Protein AF-A0A5S9QR84-F1 (afdb_monomer)

Nearest PDB structures (foldseek):
  4d8j-assembly1_A  TM=7.208E-01  e=3.153E-01  Escherichia coli

Structure (mmCIF, N/CA/C/O backbone):
data_AF-A0A5S9QR84-F1
#
_entry.id   AF-A0A5S9QR84-F1
#
loop_
_atom_site.group_PDB
_atom_site.id
_atom_site.type_symbol
_atom_site.label_atom_id
_atom_site.label_alt_id
_atom_site.label_comp_id
_atom_site.label_asym_id
_atom_site.label_entity_id
_atom_site.label_seq_id
_atom_site.pdbx_PDB_ins_code
_atom_site.Cartn_x
_atom_site.Cartn_y
_atom_site.Cartn_z
_atom_site.occupancy
_atom_site.B_iso_or_equiv
_atom_site.auth_seq_id
_atom_site.auth_comp_id
_atom_site.auth_asym_id
_atom_site.auth_atom_id
_atom_site.pdbx_PDB_model_num
ATOM 1 N N . MET A 1 1 ? -14.126 -10.585 -26.960 1.00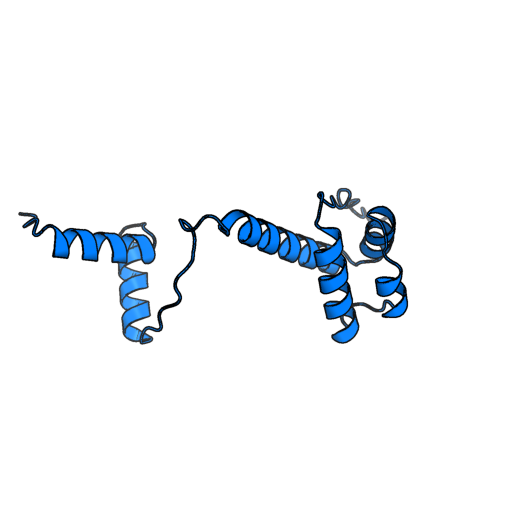 35.62 1 MET A N 1
ATOM 2 C CA . MET A 1 1 ? -13.101 -9.537 -26.753 1.00 35.62 1 MET A CA 1
ATOM 3 C C . MET A 1 1 ? -13.276 -9.023 -25.338 1.00 35.62 1 MET A C 1
ATOM 5 O O . MET A 1 1 ? -14.347 -8.529 -25.030 1.00 35.62 1 MET A O 1
ATOM 9 N N . ASN A 1 2 ? -12.307 -9.286 -24.461 1.00 37.75 2 ASN A N 1
ATOM 10 C CA . ASN A 1 2 ? -12.446 -9.059 -23.023 1.00 37.75 2 ASN A CA 1
ATOM 11 C C . ASN A 1 2 ? -12.468 -7.564 -22.698 1.00 37.75 2 ASN A C 1
ATOM 13 O O . ASN A 1 2 ? -11.520 -6.849 -23.028 1.00 37.75 2 ASN A O 1
ATOM 17 N N . ASP A 1 3 ? -13.517 -7.133 -21.999 1.00 40.25 3 ASP A N 1
ATOM 18 C CA . ASP A 1 3 ? -13.606 -5.849 -21.309 1.00 40.25 3 ASP A CA 1
ATOM 19 C C . ASP A 1 3 ? -12.533 -5.771 -20.218 1.00 40.25 3 ASP A C 1
ATOM 21 O O . ASP A 1 3 ? -12.777 -5.981 -19.027 1.00 40.25 3 ASP A O 1
ATOM 25 N N . VAL A 1 4 ? -11.300 -5.458 -20.612 1.00 53.44 4 VAL A N 1
ATOM 26 C CA . VAL A 1 4 ? -10.290 -4.987 -19.671 1.00 53.44 4 VAL A CA 1
ATOM 27 C C . VAL A 1 4 ? -10.752 -3.600 -19.247 1.00 53.44 4 VAL A C 1
ATOM 29 O O . VAL A 1 4 ? -10.421 -2.608 -19.897 1.00 53.44 4 VAL A O 1
ATOM 32 N N . LYS A 1 5 ? -11.566 -3.528 -18.181 1.00 52.47 5 LYS A N 1
ATOM 33 C CA . LYS A 1 5 ? -11.863 -2.285 -17.457 1.00 52.47 5 LYS A CA 1
ATOM 34 C C . LYS A 1 5 ? -10.548 -1.529 -17.321 1.00 52.47 5 LYS A C 1
ATOM 36 O O . LYS A 1 5 ? -9.690 -1.927 -16.532 1.00 52.47 5 LYS A O 1
ATOM 41 N N . ARG A 1 6 ? -10.370 -0.473 -18.121 1.00 56.41 6 ARG A N 1
ATOM 42 C CA . ARG A 1 6 ? -9.204 0.403 -18.034 1.00 56.41 6 ARG A CA 1
ATOM 43 C C . ARG A 1 6 ? -9.213 0.949 -16.614 1.00 56.41 6 ARG A C 1
ATOM 45 O O . ARG A 1 6 ? -10.092 1.730 -16.255 1.00 56.41 6 ARG A O 1
ATOM 52 N N . LEU A 1 7 ? -8.309 0.443 -15.777 1.00 61.59 7 LEU A N 1
ATOM 53 C CA . LEU A 1 7 ? -8.148 0.937 -14.418 1.00 61.59 7 LEU A CA 1
ATOM 54 C C . LEU A 1 7 ? -7.950 2.448 -14.494 1.00 61.59 7 LEU A C 1
ATOM 56 O O . LEU A 1 7 ? -7.206 2.927 -15.353 1.00 61.59 7 LEU A O 1
ATOM 60 N N . ALA A 1 8 ? -8.617 3.179 -13.601 1.00 68.44 8 ALA A N 1
ATOM 61 C CA . ALA A 1 8 ? -8.435 4.617 -13.504 1.00 68.44 8 ALA A CA 1
ATOM 62 C C . ALA A 1 8 ? -6.930 4.947 -13.399 1.00 68.44 8 ALA A C 1
ATOM 64 O O . ALA A 1 8 ? -6.184 4.178 -12.772 1.00 68.44 8 ALA A O 1
ATOM 65 N N . PRO A 1 9 ? -6.474 6.061 -13.999 1.00 74.94 9 PRO A N 1
ATOM 66 C CA . PRO A 1 9 ? -5.073 6.456 -13.956 1.00 74.94 9 PRO A CA 1
ATOM 67 C C . PRO A 1 9 ? -4.541 6.463 -12.522 1.00 74.94 9 PRO A C 1
ATOM 69 O O . PRO A 1 9 ? -5.194 6.972 -11.605 1.00 74.94 9 PRO A O 1
ATOM 72 N N . PHE A 1 10 ? -3.355 5.890 -12.311 1.00 81.69 10 PHE A N 1
ATOM 73 C CA . PHE A 1 10 ? -2.760 5.858 -10.982 1.00 81.69 10 PHE A CA 1
ATOM 74 C C . PHE A 1 10 ? -2.330 7.273 -10.575 1.00 81.69 10 PHE A C 1
ATOM 76 O O . PHE A 1 10 ? -1.443 7.870 -11.181 1.00 81.69 10 PHE A O 1
ATOM 83 N N . GLN A 1 11 ? -2.957 7.815 -9.532 1.00 83.50 11 GLN A N 1
ATOM 84 C CA . GLN A 1 11 ? -2.660 9.161 -9.046 1.00 83.50 11 GLN A CA 1
ATOM 85 C C . GLN A 1 11 ? -1.492 9.149 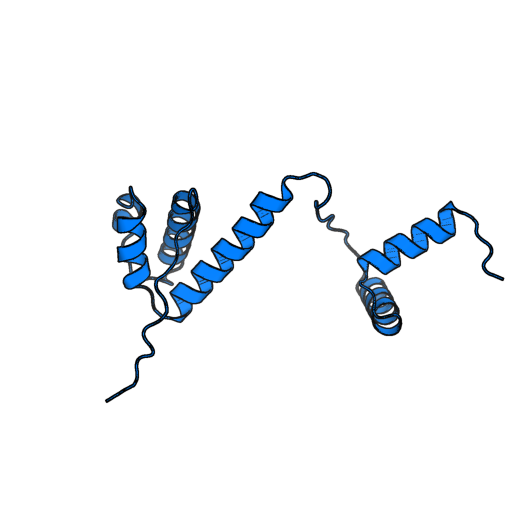-8.054 1.00 83.50 11 GLN A C 1
ATOM 87 O O . GLN A 1 11 ? -1.647 8.742 -6.897 1.00 83.50 11 GLN A O 1
ATOM 92 N N . ILE A 1 12 ? -0.341 9.646 -8.507 1.00 85.56 12 ILE A N 1
ATOM 93 C CA . ILE A 1 12 ? 0.805 9.989 -7.656 1.00 85.56 12 ILE A CA 1
ATOM 94 C C . ILE A 1 12 ? 0.572 11.390 -7.087 1.00 85.56 12 ILE A C 1
ATOM 96 O O . ILE A 1 12 ? 0.295 12.321 -7.842 1.00 85.56 12 ILE A O 1
ATOM 100 N N . ARG A 1 13 ? 0.638 11.541 -5.759 1.00 85.81 13 ARG A N 1
ATOM 101 C CA . ARG A 1 13 ? 0.535 12.845 -5.088 1.00 85.81 13 ARG A CA 1
ATOM 102 C C . ARG A 1 13 ? 1.922 13.413 -4.787 1.00 85.81 13 ARG A C 1
ATOM 104 O O . ARG A 1 13 ? 2.903 12.677 -4.679 1.00 85.81 13 ARG A O 1
ATOM 111 N N . HIS A 1 14 ? 1.980 14.727 -4.585 1.00 78.88 14 HIS A N 1
ATOM 112 C CA . HIS A 1 14 ? 3.217 15.434 -4.260 1.00 78.88 14 HIS A CA 1
ATOM 113 C C . HIS A 1 14 ? 3.942 14.801 -3.056 1.00 78.88 14 HIS A C 1
ATOM 115 O O . HIS A 1 14 ? 3.347 14.578 -2.000 1.00 78.88 14 HIS A O 1
ATOM 121 N N . GLY A 1 15 ? 5.236 14.503 -3.219 1.00 81.56 15 GLY A N 1
ATOM 122 C CA . GLY A 1 15 ? 6.088 13.919 -2.175 1.00 81.56 15 GLY A CA 1
ATOM 123 C C . GLY A 1 15 ? 6.005 12.392 -2.022 1.00 81.56 15 GLY A C 1
ATOM 124 O O . GLY A 1 15 ? 6.687 11.827 -1.164 1.00 81.56 15 GLY A O 1
ATOM 125 N N . GLU A 1 16 ? 5.221 11.690 -2.847 1.00 88.44 16 GLU A N 1
ATOM 126 C CA . GLU A 1 16 ? 5.070 10.230 -2.739 1.00 88.44 16 GLU A CA 1
ATOM 127 C C . GLU A 1 16 ? 6.165 9.424 -3.436 1.00 88.44 16 GLU A C 1
ATOM 129 O O . GLU A 1 16 ? 6.359 8.248 -3.119 1.00 88.44 16 GLU A O 1
ATOM 134 N N . LEU A 1 17 ? 6.929 10.058 -4.327 1.00 89.88 17 LEU A N 1
ATOM 135 C CA . LEU A 1 17 ? 7.922 9.400 -5.171 1.00 89.88 17 LEU A CA 1
ATOM 136 C C . LEU A 1 17 ? 8.920 8.549 -4.371 1.00 89.88 17 LEU A C 1
ATOM 138 O O . LEU A 1 17 ? 9.198 7.399 -4.713 1.00 89.88 17 LEU A O 1
ATOM 142 N N . ARG A 1 18 ? 9.412 9.075 -3.242 1.00 90.38 18 ARG A N 1
ATOM 143 C CA . ARG A 1 18 ? 10.330 8.352 -2.344 1.00 90.38 18 ARG A CA 1
ATOM 144 C C . ARG A 1 18 ? 9.713 7.055 -1.809 1.00 90.38 18 ARG A C 1
ATOM 146 O O . ARG A 1 18 ? 10.407 6.043 -1.694 1.00 90.38 18 ARG A O 1
ATOM 153 N N . TYR A 1 19 ? 8.428 7.080 -1.466 1.00 91.69 19 TYR A N 1
ATOM 154 C CA . TYR A 1 19 ? 7.721 5.920 -0.927 1.00 91.69 19 TYR A CA 1
ATOM 155 C C . TYR A 1 19 ? 7.426 4.890 -2.011 1.00 91.69 19 TYR A C 1
ATOM 157 O O . TYR A 1 19 ? 7.596 3.699 -1.762 1.00 91.69 19 TYR A O 1
ATOM 165 N N . ILE A 1 20 ? 7.074 5.346 -3.215 1.00 93.06 20 ILE A N 1
ATOM 166 C CA . ILE A 1 20 ? 6.884 4.485 -4.386 1.00 93.06 20 ILE A CA 1
ATOM 167 C C . ILE A 1 20 ? 8.183 3.736 -4.701 1.00 93.06 20 ILE A C 1
ATOM 169 O O . ILE A 1 20 ? 8.176 2.507 -4.739 1.00 93.06 20 ILE A O 1
ATOM 173 N N . LYS A 1 21 ? 9.319 4.443 -4.808 1.00 92.75 21 LYS A N 1
ATOM 174 C CA . LYS A 1 21 ? 10.643 3.826 -5.023 1.00 92.75 21 LYS A CA 1
ATOM 175 C C . LYS A 1 21 ? 10.965 2.766 -3.973 1.00 92.75 21 LYS A C 1
ATOM 177 O O . LYS A 1 21 ? 11.381 1.658 -4.304 1.00 92.75 21 LYS A O 1
ATOM 182 N N . ARG A 1 22 ? 10.768 3.099 -2.691 1.00 92.81 22 ARG A N 1
ATOM 183 C CA . ARG A 1 22 ? 11.028 2.176 -1.578 1.00 92.81 22 ARG A CA 1
ATOM 184 C C . ARG A 1 22 ? 10.146 0.932 -1.667 1.00 92.81 22 ARG A C 1
ATOM 186 O O . ARG A 1 22 ? 10.634 -0.173 -1.445 1.00 92.81 22 ARG A O 1
ATOM 193 N N . TRP A 1 23 ? 8.866 1.114 -1.981 1.00 94.88 23 TRP A N 1
ATOM 194 C CA . TRP A 1 23 ? 7.923 0.013 -2.120 1.00 94.88 23 TRP A CA 1
ATOM 195 C C . TRP A 1 23 ? 8.295 -0.901 -3.290 1.00 94.88 23 TRP A C 1
ATOM 197 O O . TRP A 1 23 ? 8.411 -2.106 -3.082 1.00 94.88 23 TRP A O 1
ATOM 207 N N . LEU A 1 24 ? 8.562 -0.332 -4.473 1.00 93.06 24 LEU A N 1
ATOM 208 C CA . LEU A 1 24 ? 8.972 -1.072 -5.671 1.00 93.06 24 LEU A CA 1
ATOM 209 C C . LEU A 1 24 ? 10.239 -1.885 -5.409 1.00 93.06 24 LEU A C 1
ATOM 211 O O . LEU A 1 24 ? 10.272 -3.080 -5.685 1.00 93.06 24 LEU A O 1
ATOM 215 N N . ARG A 1 25 ? 11.249 -1.273 -4.776 1.00 92.12 25 ARG A N 1
ATOM 216 C CA . ARG A 1 25 ? 12.487 -1.972 -4.402 1.00 92.12 25 ARG A CA 1
ATOM 217 C C . ARG A 1 25 ? 12.200 -3.171 -3.505 1.00 92.12 25 ARG A C 1
ATOM 219 O O . ARG A 1 25 ? 12.750 -4.243 -3.722 1.00 92.12 25 ARG A O 1
ATOM 226 N N . GLY A 1 26 ? 11.319 -3.000 -2.521 1.00 91.88 26 GLY A N 1
ATOM 227 C CA . GLY A 1 26 ? 10.913 -4.081 -1.628 1.00 91.88 26 GLY A CA 1
ATOM 228 C C . GLY A 1 26 ? 10.179 -5.219 -2.338 1.00 91.88 26 GLY A C 1
ATOM 229 O O . GLY A 1 26 ? 10.320 -6.363 -1.924 1.00 91.88 26 GLY A O 1
ATOM 230 N N . GLN A 1 27 ? 9.414 -4.935 -3.392 1.00 92.25 27 GLN A N 1
ATOM 231 C CA . GLN A 1 27 ? 8.750 -5.977 -4.179 1.00 92.25 27 GLN A CA 1
ATOM 232 C C . GLN A 1 27 ? 9.724 -6.740 -5.076 1.00 92.25 27 GLN A C 1
ATOM 234 O O . GLN A 1 27 ? 9.631 -7.961 -5.141 1.00 92.25 27 GLN A O 1
ATOM 239 N N . VAL A 1 28 ? 10.675 -6.045 -5.703 1.00 90.25 28 VAL A N 1
ATOM 240 C CA . VAL A 1 28 ? 11.710 -6.681 -6.532 1.00 90.25 28 VAL A CA 1
ATOM 241 C C . VAL A 1 28 ? 12.599 -7.593 -5.692 1.00 90.25 28 VAL A C 1
ATOM 243 O O . VAL A 1 28 ? 12.794 -8.748 -6.044 1.00 90.25 28 VAL A O 1
ATOM 246 N N . VAL A 1 29 ? 13.061 -7.131 -4.524 1.00 89.69 29 VAL A N 1
ATOM 247 C CA . VAL A 1 29 ? 13.859 -7.964 -3.600 1.00 89.69 29 VAL A CA 1
ATOM 248 C C . VAL A 1 29 ? 13.090 -9.207 -3.135 1.00 89.69 29 VAL A C 1
ATOM 250 O O . VAL A 1 29 ? 13.694 -10.241 -2.879 1.00 89.69 29 VAL A O 1
ATOM 253 N N . LYS A 1 30 ? 11.760 -9.121 -3.033 1.00 90.06 30 LYS A N 1
ATOM 254 C CA . LYS A 1 30 ? 10.891 -10.249 -2.663 1.00 90.06 30 LYS A CA 1
ATO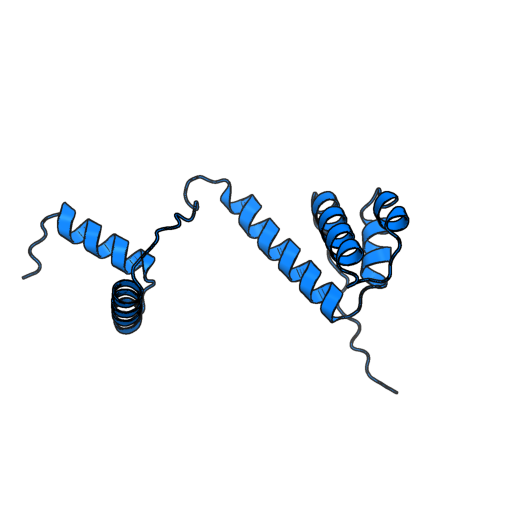M 255 C C . LYS A 1 30 ? 10.524 -11.162 -3.839 1.00 90.06 30 LYS A C 1
ATOM 257 O O . LYS A 1 30 ? 9.812 -12.131 -3.613 1.00 90.06 30 LYS A O 1
ATOM 262 N N . GLY A 1 31 ? 10.943 -10.841 -5.064 1.00 87.38 31 GLY A N 1
ATOM 263 C CA . GLY A 1 31 ? 10.571 -11.588 -6.270 1.00 87.38 31 GLY A CA 1
ATOM 264 C C . GLY A 1 31 ? 9.104 -11.424 -6.688 1.00 87.38 31 GLY A C 1
ATOM 265 O O . GLY A 1 31 ? 8.604 -12.207 -7.483 1.00 87.38 31 GLY A O 1
ATOM 266 N N . ASN A 1 32 ? 8.396 -10.418 -6.163 1.00 85.94 32 ASN A N 1
ATOM 267 C CA . ASN A 1 32 ? 6.979 -10.189 -6.476 1.00 85.94 32 ASN A CA 1
ATOM 268 C C . ASN A 1 32 ? 6.763 -9.409 -7.779 1.00 85.94 32 ASN A C 1
ATOM 270 O O . ASN A 1 32 ? 5.634 -9.313 -8.255 1.00 85.94 32 ASN A O 1
ATOM 274 N N . ILE A 1 33 ? 7.813 -8.763 -8.287 1.00 87.06 33 ILE A N 1
ATOM 275 C CA . ILE A 1 33 ? 7.796 -7.976 -9.517 1.00 87.06 33 ILE A CA 1
ATOM 276 C C . ILE A 1 33 ? 9.078 -8.294 -10.274 1.00 87.06 33 ILE A C 1
ATOM 278 O O . ILE A 1 33 ? 10.168 -8.157 -9.718 1.00 87.06 33 ILE A O 1
ATOM 282 N N . ASP A 1 34 ? 8.929 -8.654 -11.543 1.00 83.62 34 ASP A N 1
ATOM 283 C CA . ASP A 1 34 ? 10.038 -8.921 -12.456 1.00 83.62 34 ASP A CA 1
ATOM 284 C C . ASP A 1 34 ? 10.493 -7.629 -13.151 1.00 83.62 34 ASP A C 1
ATOM 286 O O . ASP A 1 34 ? 10.300 -7.397 -14.341 1.00 83.62 34 ASP A O 1
ATOM 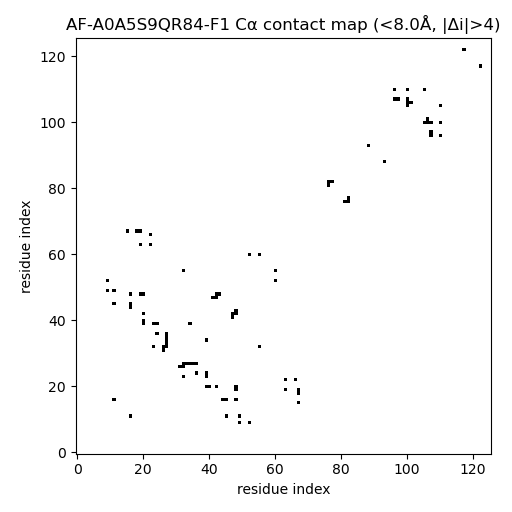290 N N . ILE A 1 35 ? 11.007 -6.703 -12.342 1.00 82.19 35 ILE A N 1
ATOM 291 C CA . ILE A 1 35 ? 11.624 -5.459 -12.802 1.00 82.19 35 ILE A CA 1
ATOM 292 C C . ILE A 1 35 ? 13.013 -5.406 -12.186 1.00 82.19 35 ILE A C 1
ATOM 294 O O . ILE A 1 35 ? 13.173 -5.573 -10.979 1.00 82.19 35 ILE A O 1
ATOM 298 N N . GLY A 1 36 ? 14.034 -5.133 -12.997 1.00 82.00 36 GLY A N 1
ATOM 299 C CA . GLY A 1 36 ? 15.400 -5.022 -12.498 1.00 82.00 36 GLY A CA 1
ATOM 300 C C . GLY A 1 36 ? 15.543 -3.912 -11.449 1.00 82.00 36 GLY A C 1
ATOM 301 O O . GLY A 1 36 ? 15.065 -2.792 -11.638 1.00 82.00 36 GLY A O 1
ATOM 302 N N . LEU A 1 37 ? 16.283 -4.183 -10.368 1.00 80.25 37 LEU A N 1
ATOM 303 C CA . LEU A 1 37 ? 16.664 -3.163 -9.379 1.00 80.25 37 LEU A CA 1
ATOM 304 C C . LEU A 1 37 ? 17.261 -1.882 -10.001 1.00 80.25 37 LEU A C 1
ATOM 306 O O . LEU A 1 37 ? 16.928 -0.802 -9.503 1.00 80.25 37 LEU A O 1
ATOM 310 N N . PRO A 1 38 ? 18.076 -1.948 -11.079 1.00 83.19 38 PRO A N 1
ATOM 311 C CA . PRO A 1 38 ? 18.567 -0.748 -11.753 1.00 83.19 38 PRO A CA 1
ATOM 312 C C . PRO A 1 38 ? 17.442 0.164 -12.256 1.00 83.19 38 PRO A C 1
ATOM 314 O O . PRO A 1 38 ? 17.512 1.372 -12.053 1.00 83.19 38 PRO A O 1
ATOM 317 N N . ALA A 1 39 ? 16.359 -0.398 -12.808 1.00 81.62 39 ALA A N 1
ATOM 318 C CA . ALA A 1 39 ? 15.225 0.373 -13.327 1.00 81.62 39 ALA A CA 1
ATOM 319 C C . ALA A 1 39 ? 14.539 1.216 -12.237 1.00 81.62 39 ALA A C 1
ATOM 321 O O . ALA A 1 39 ? 14.118 2.341 -12.487 1.00 81.62 39 ALA A O 1
ATOM 322 N N . ILE A 1 40 ? 14.496 0.718 -10.996 1.00 84.62 40 ILE A N 1
ATOM 323 C CA . ILE A 1 40 ? 13.959 1.472 -9.852 1.00 84.62 40 ILE A CA 1
ATOM 324 C C . ILE A 1 40 ? 14.898 2.616 -9.450 1.00 84.62 40 ILE A C 1
ATOM 326 O O . ILE A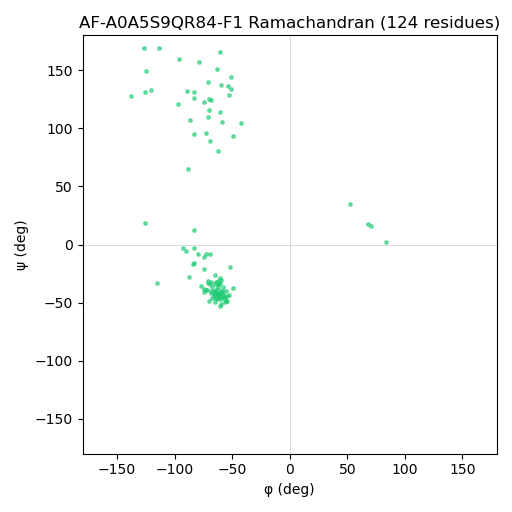 1 40 ? 14.436 3.666 -8.996 1.00 84.62 40 ILE A O 1
ATOM 330 N N . GLY A 1 41 ? 16.210 2.424 -9.613 1.00 82.88 41 GLY A N 1
ATOM 331 C CA . GLY A 1 41 ? 17.222 3.450 -9.364 1.00 82.88 41 GLY A CA 1
ATOM 332 C C . GLY A 1 41 ? 17.077 4.669 -10.276 1.00 82.88 41 GLY A C 1
ATOM 333 O O . GLY A 1 41 ? 17.292 5.787 -9.813 1.00 82.88 41 GLY A O 1
ATOM 334 N N . PHE A 1 42 ? 16.638 4.460 -11.522 1.00 86.00 42 PHE A N 1
ATOM 335 C CA . PHE A 1 42 ? 16.460 5.513 -12.530 1.00 86.00 42 PHE A CA 1
ATOM 336 C C . PHE A 1 42 ? 15.177 6.328 -12.397 1.00 86.00 42 PHE A C 1
ATOM 338 O O . PHE A 1 42 ? 15.033 7.330 -13.087 1.00 86.00 42 PHE A O 1
ATOM 345 N N . ILE A 1 43 ? 14.255 5.946 -11.512 1.00 88.19 43 ILE A N 1
ATOM 346 C CA . ILE A 1 43 ? 13.074 6.767 -11.246 1.00 88.19 43 ILE A CA 1
ATOM 347 C C . ILE A 1 43 ? 13.577 8.116 -10.729 1.00 88.19 43 ILE A C 1
ATOM 349 O O . ILE A 1 43 ? 14.149 8.160 -9.649 1.00 88.19 43 ILE A O 1
ATOM 353 N N . ALA A 1 44 ? 13.393 9.218 -11.442 1.00 85.69 44 ALA A N 1
ATOM 354 C CA . ALA A 1 44 ? 13.793 10.550 -10.981 1.00 85.69 44 ALA A CA 1
ATOM 355 C C . ALA A 1 44 ? 12.569 11.444 -10.779 1.00 85.69 44 ALA A C 1
ATOM 357 O O . ALA A 1 44 ? 12.528 12.227 -9.827 1.00 85.69 44 ALA A O 1
ATOM 358 N N . HIS A 1 45 ? 11.547 11.232 -11.605 1.00 87.62 45 HIS A N 1
ATOM 359 C CA . HIS A 1 45 ? 10.329 12.022 -11.656 1.00 87.62 45 HIS A CA 1
ATOM 360 C C . HIS A 1 45 ? 9.075 11.149 -11.531 1.00 87.62 45 HIS A C 1
ATOM 362 O O . HIS A 1 45 ? 9.122 9.917 -11.606 1.00 87.62 45 HIS A O 1
ATOM 368 N N . ASP A 1 46 ? 7.929 11.804 -11.338 1.00 86.31 46 ASP A N 1
ATOM 369 C CA . ASP A 1 46 ? 6.635 11.128 -11.234 1.00 86.31 46 ASP A CA 1
ATOM 370 C C . ASP A 1 46 ? 6.294 10.351 -12.512 1.00 86.31 46 ASP A C 1
ATOM 372 O O . ASP A 1 46 ? 5.706 9.274 -12.426 1.00 86.31 46 ASP A O 1
ATOM 376 N N . ASP A 1 47 ? 6.713 10.836 -13.681 1.00 87.00 47 ASP A N 1
ATOM 377 C CA . ASP A 1 47 ? 6.469 10.159 -14.958 1.00 87.00 47 ASP A CA 1
ATOM 378 C C . ASP A 1 47 ? 7.235 8.832 -15.081 1.00 87.00 47 ASP A C 1
ATOM 380 O O . ASP A 1 47 ? 6.680 7.847 -15.572 1.00 87.00 47 ASP A O 1
ATOM 384 N N . ASP A 1 48 ? 8.459 8.747 -14.550 1.00 88.00 48 ASP A N 1
ATOM 385 C CA . ASP A 1 48 ? 9.218 7.488 -14.510 1.00 88.00 48 ASP A CA 1
ATOM 386 C C . ASP A 1 48 ? 8.521 6.460 -13.614 1.00 88.00 48 ASP A C 1
ATOM 388 O O . ASP A 1 48 ? 8.396 5.279 -13.951 1.00 88.00 48 ASP A O 1
ATOM 392 N N . ALA A 1 49 ? 8.012 6.926 -12.470 1.00 88.38 49 ALA A N 1
ATOM 393 C CA . ALA A 1 49 ? 7.236 6.092 -11.568 1.00 88.38 49 ALA A CA 1
ATOM 394 C C . ALA A 1 49 ? 5.921 5.638 -12.214 1.00 88.38 49 ALA A C 1
ATOM 396 O O . ALA A 1 49 ? 5.563 4.470 -12.070 1.00 88.38 49 ALA A O 1
ATOM 397 N N . ARG A 1 50 ? 5.220 6.513 -12.949 1.00 87.88 50 ARG A N 1
ATOM 398 C CA . ARG A 1 50 ? 3.988 6.157 -13.675 1.00 87.88 50 ARG A CA 1
ATOM 399 C C . ARG A 1 50 ? 4.238 5.052 -14.688 1.00 87.88 50 ARG A C 1
ATOM 401 O O . ARG A 1 50 ? 3.513 4.064 -14.652 1.00 87.88 50 ARG A O 1
ATOM 408 N N . ARG A 1 51 ? 5.294 5.160 -15.499 1.00 86.69 51 ARG A N 1
ATOM 409 C CA . ARG A 1 51 ? 5.665 4.123 -16.477 1.00 86.69 51 ARG A CA 1
ATOM 410 C C . ARG A 1 51 ? 5.871 2.764 -15.814 1.00 86.69 51 ARG A C 1
ATOM 412 O O . ARG A 1 51 ? 5.339 1.768 -16.278 1.00 86.69 51 ARG A O 1
ATOM 419 N N . ILE A 1 52 ? 6.576 2.712 -14.686 1.00 87.56 52 ILE A N 1
ATOM 420 C CA . ILE A 1 52 ? 6.787 1.448 -13.961 1.00 87.56 52 ILE A CA 1
ATOM 421 C C . ILE A 1 52 ? 5.490 0.923 -13.339 1.00 87.56 52 ILE A C 1
ATOM 423 O O . ILE A 1 52 ? 5.226 -0.276 -13.379 1.00 87.56 52 ILE A O 1
ATOM 427 N N . ILE A 1 53 ? 4.660 1.807 -12.783 1.00 88.88 53 ILE A N 1
ATOM 428 C CA . ILE A 1 53 ? 3.346 1.436 -12.244 1.00 88.88 53 ILE A CA 1
ATOM 429 C C . ILE A 1 53 ? 2.437 0.892 -13.351 1.00 88.88 53 ILE A C 1
ATOM 431 O O . ILE A 1 53 ? 1.603 0.021 -13.090 1.00 88.88 53 ILE A O 1
ATOM 435 N N . GLU A 1 54 ? 2.603 1.372 -14.584 1.00 85.50 54 GLU A N 1
ATOM 436 C CA . GLU A 1 54 ? 1.840 0.890 -15.724 1.00 85.50 54 GLU A CA 1
ATOM 437 C C . GLU A 1 54 ? 2.092 -0.591 -16.023 1.00 85.50 54 GLU A C 1
ATOM 439 O O . GLU A 1 54 ? 1.125 -1.300 -16.303 1.00 85.50 54 GLU A O 1
ATOM 444 N N . PHE A 1 55 ? 3.332 -1.060 -15.842 1.00 85.00 55 PHE A N 1
ATOM 445 C CA . PHE A 1 55 ? 3.725 -2.469 -15.976 1.00 85.00 55 PHE A CA 1
ATOM 446 C C . PHE A 1 55 ? 3.283 -3.365 -14.814 1.00 85.00 55 PHE A C 1
ATOM 448 O O . PHE A 1 55 ? 3.377 -4.586 -14.918 1.00 85.00 55 PHE A O 1
ATOM 455 N N . LEU A 1 56 ? 2.800 -2.797 -13.705 1.00 86.06 56 LEU A N 1
ATOM 456 C CA . LEU A 1 56 ? 2.262 -3.605 -12.616 1.00 86.06 56 LEU A CA 1
ATOM 457 C C . LEU A 1 56 ? 0.930 -4.229 -13.017 1.00 86.06 56 LEU A C 1
ATOM 459 O O . LEU A 1 56 ? 0.046 -3.565 -13.570 1.00 86.06 56 LEU A O 1
ATOM 463 N N . ASP A 1 57 ? 0.761 -5.483 -12.613 1.00 87.69 57 ASP A N 1
ATOM 464 C CA . ASP A 1 57 ? -0.523 -6.158 -12.621 1.00 87.69 57 ASP A CA 1
ATOM 465 C C . ASP A 1 57 ? -1.546 -5.437 -11.723 1.00 87.69 57 ASP A C 1
ATOM 467 O O . ASP A 1 57 ? -1.233 -4.579 -10.885 1.00 87.69 57 ASP A O 1
ATOM 471 N N . ILE A 1 58 ? -2.818 -5.796 -11.897 1.00 86.19 58 ILE A N 1
ATOM 472 C CA . ILE A 1 58 ? -3.932 -5.182 -11.167 1.00 86.19 58 ILE A CA 1
ATOM 473 C C . ILE A 1 58 ? -3.715 -5.286 -9.648 1.00 86.19 58 ILE A C 1
ATOM 475 O O . ILE A 1 58 ? -3.970 -4.325 -8.913 1.00 86.19 58 ILE A O 1
ATOM 479 N N . ASP A 1 59 ? -3.213 -6.422 -9.168 1.00 87.81 59 ASP A N 1
ATOM 480 C CA . ASP A 1 59 ? -3.017 -6.654 -7.740 1.00 87.81 59 ASP A CA 1
ATOM 481 C C . ASP A 1 59 ? -1.774 -5.943 -7.195 1.00 87.81 59 ASP A C 1
ATOM 483 O O . ASP A 1 59 ? -1.812 -5.391 -6.091 1.00 87.81 59 ASP A O 1
ATOM 487 N N . GLY A 1 60 ? -0.696 -5.840 -7.973 1.00 88.56 60 GLY A N 1
ATOM 488 C CA . GLY A 1 60 ? 0.440 -4.962 -7.704 1.00 88.56 60 GLY A CA 1
ATOM 489 C C . GLY A 1 60 ? 0.009 -3.509 -7.531 1.00 88.56 60 GLY A C 1
ATOM 490 O O . GLY A 1 60 ? 0.340 -2.892 -6.511 1.00 88.56 60 GLY A O 1
ATOM 491 N N . ARG A 1 61 ? -0.817 -2.986 -8.447 1.00 89.44 61 ARG A N 1
ATOM 492 C CA . ARG A 1 61 ? -1.364 -1.622 -8.348 1.00 89.44 61 ARG A CA 1
ATOM 493 C C . ARG A 1 61 ? -2.210 -1.425 -7.090 1.00 89.44 61 ARG A C 1
ATOM 495 O O . ARG A 1 61 ? -2.012 -0.441 -6.374 1.00 89.44 61 ARG A O 1
ATOM 502 N N . LYS A 1 62 ? -3.105 -2.366 -6.763 1.00 89.50 62 LYS A N 1
ATOM 503 C CA . LYS A 1 62 ? -3.919 -2.310 -5.530 1.00 89.50 62 LYS A CA 1
ATOM 504 C C . LYS A 1 62 ? -3.053 -2.322 -4.270 1.00 89.50 62 LYS A C 1
ATOM 506 O O . LYS A 1 62 ? -3.292 -1.541 -3.346 1.00 89.50 62 LYS A O 1
ATOM 511 N N . ARG A 1 63 ? -2.029 -3.183 -4.217 1.00 91.00 63 ARG A N 1
ATOM 512 C CA . ARG A 1 63 ? -1.098 -3.264 -3.077 1.00 91.00 63 ARG A CA 1
ATOM 513 C C . ARG A 1 63 ? -0.307 -1.971 -2.906 1.00 91.00 63 ARG A C 1
ATOM 515 O O . ARG A 1 63 ? -0.187 -1.493 -1.776 1.00 91.00 63 ARG A O 1
ATOM 522 N N . LEU A 1 64 ? 0.170 -1.376 -4.001 1.00 92.81 64 LEU A N 1
ATOM 523 C CA . LEU A 1 64 ? 0.837 -0.076 -3.970 1.00 92.81 64 LEU A CA 1
ATOM 524 C C . LEU A 1 64 ? -0.113 1.024 -3.475 1.00 92.81 64 LEU A C 1
ATOM 526 O O . LEU A 1 64 ? 0.238 1.771 -2.564 1.00 92.81 64 LEU A O 1
ATOM 530 N N . GLN A 1 65 ? -1.341 1.089 -3.998 1.00 91.12 65 GLN A N 1
ATOM 531 C CA . GLN A 1 65 ? -2.335 2.079 -3.571 1.00 91.12 65 GLN A CA 1
ATOM 532 C C . GLN A 1 65 ? -2.670 1.951 -2.077 1.00 91.12 65 GLN A C 1
ATOM 534 O O . GLN A 1 65 ? -2.745 2.955 -1.364 1.00 91.12 65 GLN A O 1
ATOM 539 N N . LYS A 1 66 ? -2.808 0.718 -1.572 1.00 90.94 66 LYS A N 1
ATOM 540 C CA . LYS A 1 66 ? -3.015 0.437 -0.143 1.00 90.94 66 LYS A CA 1
ATOM 541 C C . LYS A 1 66 ? -1.814 0.872 0.703 1.00 90.94 66 LYS A C 1
ATOM 543 O O . LYS A 1 66 ? -1.999 1.463 1.772 1.00 90.94 66 LYS A O 1
ATOM 548 N N . ALA A 1 67 ? -0.595 0.620 0.228 1.00 91.19 67 ALA A N 1
ATOM 549 C CA . ALA A 1 67 ? 0.630 1.038 0.904 1.00 91.19 67 ALA A CA 1
ATOM 550 C C . ALA A 1 67 ? 0.741 2.570 0.987 1.00 91.19 67 ALA A C 1
ATOM 552 O O . ALA A 1 67 ? 0.980 3.103 2.072 1.00 91.19 67 ALA A O 1
ATOM 553 N N . LEU A 1 68 ? 0.480 3.283 -0.114 1.00 91.69 68 LEU A N 1
ATOM 554 C CA . LEU A 1 68 ? 0.471 4.749 -0.135 1.00 91.69 68 LEU A CA 1
ATOM 555 C C . LEU A 1 68 ? -0.640 5.326 0.745 1.00 91.69 68 LEU A C 1
ATOM 557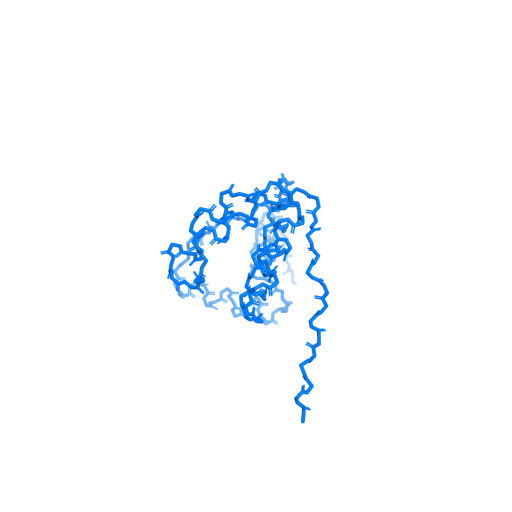 O O . LEU A 1 68 ? -0.383 6.233 1.527 1.00 91.69 68 LEU A O 1
ATOM 561 N N . SER A 1 69 ? -1.852 4.765 0.706 1.00 88.19 69 SER A N 1
ATOM 562 C CA . SER A 1 69 ? -2.948 5.184 1.592 1.00 88.19 69 SER A CA 1
ATOM 563 C C . SER A 1 69 ? -2.573 5.056 3.073 1.00 88.19 69 SER A C 1
ATOM 565 O O . SER A 1 69 ? -2.782 5.978 3.862 1.00 88.19 69 SER A O 1
ATOM 567 N N . THR A 1 70 ? -1.936 3.944 3.446 1.00 87.88 70 THR A N 1
ATOM 568 C CA . THR A 1 70 ? -1.440 3.729 4.813 1.00 87.88 70 THR A CA 1
ATOM 569 C C . THR A 1 70 ? -0.360 4.746 5.180 1.00 87.88 70 THR A C 1
ATOM 571 O O . THR A 1 70 ? -0.377 5.295 6.280 1.00 87.88 70 THR A O 1
ATOM 574 N N . GLN A 1 71 ? 0.561 5.040 4.260 1.00 85.19 71 GLN A N 1
ATOM 575 C CA . GLN A 1 71 ? 1.607 6.032 4.489 1.00 85.19 71 GLN A CA 1
ATOM 576 C C . GLN A 1 71 ? 1.045 7.449 4.636 1.00 85.19 71 GLN A C 1
ATOM 578 O O . GLN A 1 71 ? 1.485 8.177 5.522 1.00 85.19 71 GLN A O 1
ATOM 583 N N . ARG A 1 72 ? 0.046 7.827 3.830 1.00 86.00 72 ARG A N 1
ATOM 584 C CA . ARG A 1 72 ? -0.668 9.108 3.957 1.00 86.00 72 ARG A CA 1
ATOM 585 C C . ARG A 1 72 ? -1.257 9.253 5.354 1.00 86.00 72 ARG A C 1
ATOM 587 O O . ARG A 1 72 ? -0.964 10.237 6.022 1.00 86.00 72 ARG A O 1
ATOM 594 N N . LYS A 1 73 ? -1.975 8.227 5.831 1.00 81.38 73 LYS A N 1
ATOM 595 C CA . LYS A 1 73 ? -2.526 8.195 7.196 1.00 81.38 73 LYS A CA 1
ATOM 596 C C . LYS A 1 73 ? -1.443 8.344 8.266 1.00 81.38 73 LYS A C 1
ATOM 598 O O . LYS A 1 73 ? -1.678 8.975 9.283 1.00 81.38 73 LYS A O 1
ATOM 603 N N . ARG A 1 74 ? -0.253 7.769 8.066 1.00 79.31 74 ARG A N 1
ATOM 604 C CA . ARG A 1 74 ? 0.869 7.916 9.011 1.00 79.31 74 ARG A CA 1
ATOM 605 C C . ARG A 1 74 ? 1.475 9.317 8.987 1.00 79.31 74 ARG A C 1
ATOM 607 O O . ARG A 1 74 ? 1.813 9.833 10.043 1.00 79.31 74 ARG A O 1
ATOM 614 N N . ASN A 1 75 ? 1.593 9.929 7.811 1.00 73.44 75 ASN A N 1
ATOM 615 C CA . ASN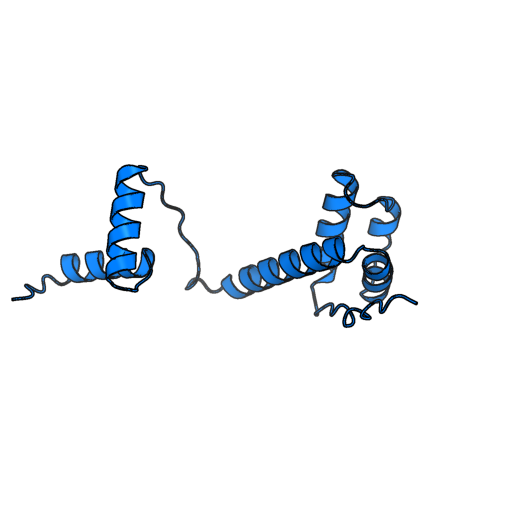 A 1 75 ? 2.123 11.284 7.679 1.00 73.44 75 ASN A CA 1
ATOM 616 C C . ASN A 1 75 ? 1.166 12.335 8.264 1.00 73.44 75 ASN A C 1
ATOM 618 O O . ASN A 1 75 ? 1.643 13.298 8.848 1.00 73.44 75 ASN A O 1
ATOM 622 N N . THR A 1 76 ? -0.154 12.132 8.175 1.00 65.69 76 THR A N 1
ATOM 623 C CA . THR A 1 76 ? -1.150 13.004 8.827 1.00 65.69 76 THR A CA 1
ATOM 624 C C . THR A 1 76 ? -1.235 12.789 10.340 1.00 65.69 76 THR A C 1
ATOM 626 O O . THR A 1 76 ? -1.671 13.675 11.053 1.00 65.69 76 THR A O 1
ATOM 629 N N . ARG A 1 77 ? -0.789 11.636 10.857 1.00 56.56 77 ARG A N 1
ATOM 630 C CA . ARG A 1 77 ? -0.739 11.334 12.303 1.00 56.56 77 ARG A CA 1
ATOM 631 C C . ARG A 1 77 ? 0.501 11.884 13.023 1.00 56.56 77 ARG A C 1
ATOM 633 O O . ARG A 1 77 ? 0.800 11.471 14.140 1.00 56.56 77 ARG A O 1
ATOM 640 N N . LYS A 1 78 ? 1.270 12.769 12.378 1.00 51.97 78 LYS A N 1
ATOM 641 C CA . LYS A 1 78 ? 2.384 13.471 13.036 1.00 51.97 78 LYS A CA 1
ATOM 642 C C . LYS A 1 78 ? 1.916 14.548 14.021 1.00 51.97 78 LYS A C 1
ATOM 644 O O . LYS A 1 78 ? 2.746 15.020 14.790 1.00 51.97 78 LYS A O 1
ATOM 649 N N . ASP A 1 79 ? 0.621 14.853 14.050 1.00 48.31 79 ASP A N 1
ATOM 650 C CA . ASP A 1 79 ? -0.002 15.585 15.148 1.00 48.31 79 ASP A CA 1
ATOM 651 C C . ASP A 1 79 ? -0.150 14.644 16.354 1.00 48.31 79 ASP A C 1
ATOM 653 O O . ASP A 1 79 ? -0.753 13.567 16.265 1.00 48.31 79 ASP A O 1
ATOM 657 N N . SER A 1 80 ? 0.438 15.038 17.487 1.00 52.81 80 SER A N 1
ATOM 658 C CA . SER A 1 80 ? 0.566 14.259 18.732 1.00 52.81 80 SER A CA 1
ATOM 659 C C . SER A 1 80 ? -0.750 13.674 19.267 1.00 52.81 80 SER A C 1
ATOM 661 O O . SER A 1 80 ? -0.712 12.689 19.999 1.00 52.81 80 SER A O 1
ATOM 663 N N . ALA A 1 81 ? -1.898 14.207 18.841 1.00 56.78 81 ALA A N 1
ATOM 664 C CA . ALA A 1 81 ? -3.241 13.756 19.201 1.00 56.78 81 ALA A CA 1
ATOM 665 C C . ALA A 1 81 ? -3.654 12.384 18.618 1.00 56.78 81 ALA A C 1
ATOM 667 O O . ALA A 1 81 ? -4.701 11.861 18.977 1.00 56.78 81 ALA A O 1
ATOM 668 N N . THR A 1 82 ? -2.872 11.778 17.712 1.00 54.34 82 THR A N 1
ATOM 669 C CA . THR A 1 82 ? -3.252 10.509 17.039 1.00 54.34 82 THR A CA 1
ATOM 670 C C . THR A 1 82 ? -2.216 9.387 17.152 1.00 54.34 82 THR A C 1
ATOM 672 O O . THR A 1 82 ? -2.238 8.410 16.388 1.00 54.34 82 THR A O 1
ATOM 675 N N . LYS A 1 83 ? -1.297 9.491 18.118 1.00 58.66 83 LYS A N 1
ATOM 676 C CA . LYS A 1 83 ? -0.304 8.447 18.382 1.00 58.66 83 LYS A CA 1
ATOM 677 C C . LYS A 1 83 ? -0.986 7.224 19.003 1.00 58.66 83 LYS A C 1
ATOM 679 O O . LYS A 1 83 ? -1.407 7.245 20.150 1.00 58.66 83 LYS A O 1
ATOM 684 N N . THR A 1 84 ? -1.074 6.138 18.239 1.00 65.00 84 THR A N 1
ATOM 685 C CA . THR A 1 84 ? -1.558 4.849 18.750 1.00 65.00 84 THR A CA 1
ATOM 686 C C . THR A 1 84 ? -0.544 4.279 19.745 1.00 65.00 84 THR A C 1
ATOM 688 O O . THR A 1 84 ? 0.623 4.102 19.392 1.00 65.00 84 THR A O 1
ATOM 691 N N . VAL A 1 85 ? -0.991 3.985 20.965 1.00 72.00 85 VAL A N 1
ATOM 692 C CA . VAL A 1 85 ? -0.213 3.261 21.979 1.00 72.00 85 VAL A CA 1
ATOM 693 C C . VAL A 1 85 ? -0.472 1.766 21.807 1.00 72.00 85 VAL A C 1
ATOM 695 O O . VAL A 1 85 ? -1.615 1.348 21.632 1.00 72.00 85 VAL A O 1
ATOM 698 N N . VAL A 1 86 ? 0.596 0.967 21.791 1.00 75.88 86 VAL A N 1
ATOM 699 C CA . VAL A 1 86 ? 0.497 -0.496 21.772 1.00 75.88 86 VAL A CA 1
ATOM 700 C C . VAL A 1 86 ? 0.652 -0.981 23.204 1.00 75.88 86 VAL A C 1
ATOM 702 O O . VAL A 1 86 ? 1.683 -0.725 23.821 1.00 75.88 86 VAL A O 1
ATOM 705 N N . THR A 1 87 ? -0.361 -1.681 23.699 1.00 78.38 87 THR A N 1
ATOM 706 C CA . THR A 1 87 ? -0.367 -2.294 25.029 1.00 78.38 87 THR A CA 1
ATOM 707 C C . THR A 1 87 ? -0.562 -3.792 24.864 1.00 78.38 87 THR A C 1
ATOM 709 O O . THR A 1 87 ? -1.435 -4.228 24.109 1.00 78.38 87 THR A O 1
ATOM 712 N N . GLU A 1 88 ? 0.255 -4.583 25.551 1.00 83.25 88 GLU A N 1
ATOM 713 C CA . GLU A 1 88 ? 0.098 -6.034 25.580 1.00 83.25 88 GLU A CA 1
ATOM 714 C C . GLU A 1 88 ? -0.947 -6.422 26.630 1.00 83.25 88 GLU A C 1
ATOM 716 O O . GLU A 1 88 ? -0.917 -5.952 27.765 1.00 83.25 88 GLU A O 1
ATOM 721 N N . LEU A 1 89 ? -1.895 -7.271 26.231 1.00 81.19 89 LEU A N 1
ATOM 722 C CA . LEU A 1 89 ? -2.947 -7.811 27.088 1.00 81.19 89 LEU A CA 1
ATOM 723 C C . LEU A 1 89 ? -2.907 -9.334 27.023 1.00 81.19 89 LEU A C 1
ATOM 725 O O . LEU A 1 89 ? -2.587 -9.911 25.980 1.00 81.19 89 LEU A O 1
ATOM 729 N N . THR A 1 90 ? -3.300 -9.991 28.114 1.00 89.81 90 THR A N 1
ATOM 730 C CA . THR A 1 90 ? -3.549 -11.435 28.080 1.00 89.81 90 THR A CA 1
ATOM 731 C C . THR A 1 90 ? -4.717 -11.744 27.128 1.00 89.81 90 THR A C 1
ATOM 733 O O . THR A 1 90 ? -5.620 -10.912 26.972 1.00 89.81 90 THR A O 1
ATOM 736 N N . PRO A 1 91 ? -4.749 -12.932 26.492 1.00 86.69 91 PRO A N 1
ATOM 737 C CA . PRO A 1 91 ? -5.833 -13.300 25.578 1.00 86.69 91 PRO A CA 1
ATOM 738 C C . PRO A 1 91 ? -7.227 -13.179 26.213 1.00 86.69 91 PRO A C 1
ATOM 740 O O . PRO A 1 91 ? -8.117 -12.573 25.626 1.00 86.69 91 PRO A O 1
ATOM 743 N N . ALA A 1 92 ? -7.382 -13.648 27.457 1.00 88.94 92 ALA A N 1
ATOM 744 C CA . ALA A 1 92 ? -8.647 -13.578 28.187 1.00 88.94 92 ALA A CA 1
ATOM 745 C C . ALA A 1 92 ? -9.124 -12.131 28.415 1.00 88.94 92 ALA A C 1
ATOM 747 O O . ALA A 1 92 ? -10.286 -11.814 28.165 1.00 88.94 92 ALA A O 1
ATOM 748 N N . ALA A 1 93 ? -8.227 -11.231 28.834 1.00 85.06 93 ALA A N 1
ATOM 749 C CA . ALA A 1 93 ? -8.569 -9.824 29.046 1.00 85.06 93 ALA A CA 1
ATOM 750 C C . ALA A 1 93 ? -8.969 -9.134 27.733 1.00 85.06 93 ALA A C 1
ATOM 752 O O . ALA A 1 93 ? -9.926 -8.360 27.695 1.00 85.06 93 ALA A O 1
ATOM 753 N N . ARG A 1 94 ? -8.268 -9.450 26.638 1.00 87.38 94 ARG A N 1
ATOM 754 C CA . ARG A 1 94 ? -8.581 -8.925 25.306 1.00 87.38 94 ARG A CA 1
ATOM 755 C C . ARG A 1 94 ? -9.979 -9.337 24.846 1.00 87.38 94 ARG A C 1
ATOM 757 O O . ARG A 1 94 ? -10.702 -8.496 24.312 1.00 87.38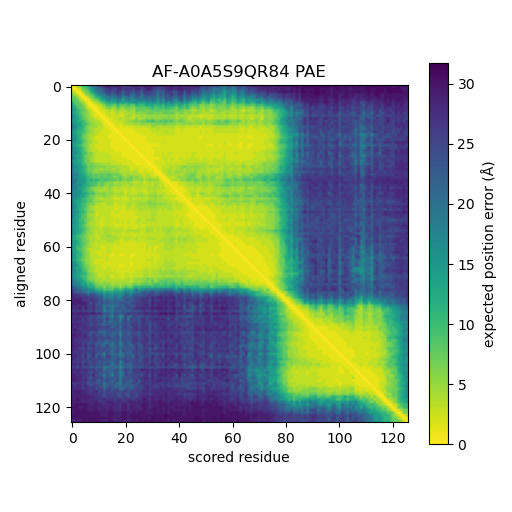 94 ARG A O 1
ATOM 764 N N . ASP A 1 95 ? -10.354 -10.595 25.047 1.00 89.06 95 ASP A N 1
ATOM 765 C CA . ASP A 1 95 ? -11.652 -11.113 24.613 1.00 89.06 95 ASP A CA 1
ATOM 766 C C . ASP A 1 95 ? -12.807 -10.497 25.405 1.00 89.06 95 ASP A C 1
ATOM 768 O O . ASP A 1 95 ? -13.803 -10.076 24.811 1.00 89.06 95 ASP A O 1
ATOM 772 N N . ILE A 1 96 ? -12.642 -10.349 26.723 1.00 91.38 96 ILE A N 1
ATOM 773 C CA . ILE A 1 96 ? -13.620 -9.679 27.589 1.00 91.38 96 ILE A CA 1
ATOM 774 C C . ILE A 1 96 ? -13.816 -8.225 27.143 1.00 91.38 96 ILE A C 1
ATOM 776 O O . ILE A 1 96 ? -14.941 -7.816 26.852 1.00 91.38 96 ILE A O 1
ATOM 780 N N . LEU A 1 97 ? -12.729 -7.459 27.004 1.00 89.06 97 LEU A N 1
ATOM 781 C CA . LEU A 1 97 ? -12.785 -6.057 26.575 1.00 89.06 97 LEU A CA 1
ATOM 782 C C . LEU A 1 97 ? -13.417 -5.903 25.186 1.00 89.06 97 LEU A C 1
ATOM 784 O O . LEU A 1 97 ? -14.232 -5.008 24.959 1.00 89.06 97 LEU A O 1
ATOM 788 N N . ALA A 1 98 ? -13.083 -6.794 24.251 1.00 88.81 98 ALA A N 1
ATOM 789 C CA . ALA A 1 98 ? -13.661 -6.782 22.913 1.00 88.81 98 ALA A CA 1
ATOM 790 C C . ALA A 1 98 ? -15.151 -7.150 22.909 1.00 88.81 98 ALA A C 1
ATOM 792 O O . ALA A 1 98 ? -15.888 -6.667 22.047 1.00 88.81 98 ALA A O 1
ATOM 793 N N . SER A 1 99 ? -15.590 -8.016 23.825 1.00 92.69 99 SER A N 1
ATOM 794 C CA . SER A 1 99 ? -16.995 -8.397 23.982 1.00 92.69 99 SER A CA 1
ATOM 795 C C . SER A 1 99 ? -17.823 -7.243 24.549 1.00 92.69 99 SER A C 1
ATOM 797 O O . SER A 1 99 ? -18.848 -6.884 23.974 1.00 92.69 99 SER A O 1
ATOM 799 N N . VAL A 1 100 ? -17.343 -6.608 25.623 1.00 89.75 100 VAL A N 1
ATOM 800 C CA . VAL A 1 100 ? -18.031 -5.484 26.282 1.00 89.75 100 VAL A CA 1
ATOM 801 C C . VAL A 1 100 ? -18.100 -4.254 25.374 1.00 89.75 100 VAL A C 1
ATOM 803 O O . VAL A 1 100 ? -19.143 -3.611 25.271 1.00 89.75 100 VAL A O 1
ATOM 806 N N . ALA A 1 101 ? -17.018 -3.940 24.654 1.00 90.31 101 ALA A N 1
ATOM 807 C CA . ALA A 1 101 ? -17.021 -2.834 23.697 1.00 90.31 101 ALA A CA 1
ATOM 808 C C . ALA A 1 101 ? -18.063 -3.064 22.587 1.00 90.31 101 ALA A C 1
ATOM 810 O O . ALA A 1 101 ? -18.853 -2.173 22.270 1.00 90.31 101 ALA A O 1
ATOM 811 N N . ARG A 1 102 ? -18.137 -4.299 22.064 1.00 89.31 102 ARG A N 1
ATOM 812 C CA . ARG A 1 102 ? -19.128 -4.692 21.053 1.00 89.31 102 ARG A CA 1
ATOM 813 C C . ARG A 1 102 ? -20.563 -4.584 21.556 1.00 89.31 102 ARG A C 1
ATOM 815 O O . ARG A 1 102 ? -21.395 -4.064 20.822 1.00 89.31 102 ARG A O 1
ATOM 822 N N . SER A 1 103 ? -20.859 -5.029 22.779 1.00 91.56 103 SER A N 1
ATOM 823 C CA . SER A 1 103 ? -22.221 -4.933 23.327 1.00 91.56 103 SER A CA 1
ATOM 824 C C . SER A 1 103 ? -22.678 -3.486 23.527 1.00 91.56 103 SER A C 1
ATOM 826 O O . SER A 1 103 ? -23.873 -3.218 23.488 1.00 91.56 103 SER A O 1
ATOM 828 N N . ARG A 1 104 ? -21.735 -2.556 23.723 1.00 87.31 104 ARG A N 1
ATOM 829 C CA . ARG A 1 104 ? -21.994 -1.115 23.866 1.00 87.31 104 ARG A CA 1
ATOM 830 C C . ARG A 1 104 ? -21.912 -0.339 22.543 1.00 87.31 104 ARG A C 1
ATOM 832 O O . ARG A 1 104 ? -22.162 0.858 22.536 1.00 87.31 104 ARG A O 1
ATOM 839 N N . GLY A 1 105 ? -21.567 -0.994 21.430 1.00 89.94 105 GLY A N 1
ATOM 840 C CA . GLY A 1 105 ? -21.440 -0.349 20.117 1.00 89.94 105 GLY A CA 1
ATOM 841 C C . GLY A 1 105 ? -20.276 0.646 19.997 1.00 89.94 105 GLY A C 1
ATOM 842 O O . GLY A 1 105 ? -20.272 1.458 19.076 1.00 89.94 105 GLY A O 1
ATOM 843 N N . ILE A 1 106 ? -19.298 0.585 20.904 1.00 90.31 106 ILE A N 1
ATOM 844 C CA . ILE A 1 106 ? -18.144 1.496 20.963 1.00 90.31 106 ILE A CA 1
ATOM 845 C C . ILE A 1 106 ? -16.839 0.757 20.657 1.00 90.31 106 ILE A C 1
ATOM 847 O O . ILE A 1 106 ? -16.798 -0.477 20.598 1.00 90.31 106 ILE A O 1
ATOM 851 N N . THR A 1 107 ? -15.744 1.494 20.454 1.00 88.94 107 THR A N 1
ATOM 852 C CA . THR A 1 107 ? -14.434 0.859 20.295 1.00 88.94 107 THR A CA 1
ATOM 853 C C . THR A 1 107 ? -13.858 0.439 21.648 1.00 88.94 107 THR A C 1
ATOM 855 O O . THR A 1 107 ? -14.203 0.975 22.698 1.00 88.94 107 THR A O 1
ATOM 858 N N . THR A 1 108 ? -12.940 -0.531 21.643 1.00 86.62 108 THR A N 1
ATOM 859 C CA . THR A 1 108 ? -12.235 -0.940 22.869 1.00 86.62 108 THR A CA 1
ATOM 860 C C . THR A 1 108 ? -11.425 0.206 23.480 1.00 86.62 108 THR A C 1
ATOM 862 O O . THR A 1 108 ? -11.260 0.241 24.692 1.00 86.62 108 THR A O 1
ATOM 865 N N . SER A 1 109 ? -10.943 1.151 22.666 1.00 84.88 109 SER A N 1
ATOM 866 C CA . SER A 1 109 ? -10.269 2.356 23.158 1.00 84.88 109 SER A CA 1
ATOM 867 C C . SER A 1 109 ? -11.234 3.278 23.898 1.00 84.88 109 SER A C 1
ATOM 869 O O . SER A 1 109 ? -10.916 3.675 25.012 1.00 84.88 109 SER A O 1
ATOM 871 N N . ASP A 1 110 ? -12.421 3.526 23.337 1.00 83.88 110 ASP A N 1
ATOM 872 C CA . ASP A 1 110 ? -13.446 4.363 23.979 1.00 83.88 110 ASP A CA 1
ATOM 873 C C . ASP A 1 110 ? -13.925 3.746 25.299 1.00 83.88 110 ASP A C 1
ATOM 875 O O . ASP A 1 110 ? -14.136 4.455 26.274 1.00 83.88 110 ASP A O 1
ATOM 879 N N . LEU A 1 111 ? -14.054 2.412 25.351 1.00 86.31 111 LEU A N 1
ATOM 880 C CA . LEU A 1 111 ? -14.397 1.694 26.582 1.00 86.31 111 LEU A CA 1
ATOM 881 C C . LEU A 1 111 ? -13.333 1.893 27.670 1.00 86.31 111 LEU A C 1
ATOM 883 O O . LEU A 1 111 ? -13.663 2.099 28.831 1.00 86.31 111 LEU A O 1
ATOM 887 N N . ILE A 1 112 ? -12.052 1.798 27.308 1.00 85.44 112 ILE A N 1
ATOM 888 C CA . ILE A 1 112 ? -10.949 1.997 28.254 1.00 85.44 112 ILE A CA 1
ATOM 889 C C . ILE A 1 112 ? -10.947 3.444 28.756 1.00 85.44 112 ILE A C 1
ATOM 891 O O . ILE A 1 112 ? -10.807 3.678 29.954 1.00 85.44 112 ILE A O 1
ATOM 895 N N . GLU A 1 113 ? -11.137 4.404 27.854 1.00 84.06 113 GLU A N 1
ATOM 896 C CA . GLU A 1 113 ? -11.227 5.821 28.196 1.00 84.06 113 GLU A CA 1
ATOM 897 C C . GLU A 1 113 ? -12.413 6.097 29.129 1.00 84.06 113 GLU A C 1
ATOM 899 O O . GLU A 1 113 ? -12.222 6.739 30.160 1.00 84.06 113 GLU A O 1
ATOM 904 N N . SER A 1 114 ? -13.602 5.540 28.860 1.00 81.06 114 SER A N 1
ATOM 905 C CA . SER A 1 114 ? -14.765 5.700 29.743 1.00 81.06 114 SER A CA 1
ATOM 906 C C . SER A 1 114 ? -14.515 5.131 31.136 1.00 81.06 114 SER A C 1
ATOM 908 O O . SER A 1 114 ? -14.805 5.809 32.114 1.00 81.06 114 SER A O 1
ATOM 910 N N . THR A 1 115 ? -13.907 3.943 31.241 1.00 79.50 115 THR A N 1
ATOM 911 C CA . THR A 1 115 ? -13.597 3.332 32.543 1.00 79.50 115 THR A CA 1
ATOM 912 C C . THR A 1 115 ? -12.632 4.200 33.347 1.00 79.50 115 THR A C 1
ATOM 914 O O . THR A 1 115 ? -12.880 4.461 34.519 1.00 79.50 115 THR A O 1
ATOM 917 N N . PHE A 1 116 ? -11.566 4.712 32.719 1.00 75.69 116 PHE A N 1
ATOM 918 C CA . PHE A 1 116 ? -10.638 5.615 33.405 1.00 75.69 116 PHE A CA 1
ATOM 919 C C . PHE A 1 116 ? -11.296 6.938 33.797 1.00 75.69 116 PHE A C 1
ATOM 921 O O . PHE A 1 116 ? -10.965 7.495 34.836 1.00 75.69 116 PHE A O 1
ATOM 928 N N . THR A 1 117 ? -12.232 7.443 32.995 1.00 68.19 117 THR A N 1
ATOM 929 C CA . THR A 1 117 ? -12.928 8.699 33.298 1.00 68.19 117 THR A CA 1
ATOM 930 C C . THR A 1 117 ? -13.925 8.522 34.451 1.00 68.19 117 THR A C 1
ATOM 932 O O . THR A 1 117 ? -14.006 9.385 35.320 1.00 68.19 117 THR A O 1
ATOM 935 N N . GLU A 1 118 ? -14.634 7.390 34.503 1.00 63.47 118 GLU A N 1
ATOM 936 C CA . GLU A 1 118 ? -15.551 7.018 35.592 1.00 63.47 118 GLU A CA 1
ATOM 937 C C . GLU A 1 118 ? -14.800 6.788 36.916 1.00 63.47 118 GLU A C 1
ATOM 939 O O . GLU A 1 118 ? -15.199 7.315 37.955 1.00 63.47 118 GLU A O 1
ATOM 944 N N . GLU A 1 119 ? -13.670 6.076 36.872 1.00 58.47 119 GLU A N 1
ATOM 945 C CA . GLU A 1 119 ? -12.851 5.753 38.047 1.00 58.47 119 GLU A CA 1
ATOM 946 C C . GLU A 1 119 ? -12.111 6.986 38.604 1.00 58.47 119 GLU A C 1
ATOM 948 O O . GLU A 1 119 ? -11.930 7.109 39.815 1.00 58.47 119 GLU A O 1
ATOM 953 N N . PHE A 1 120 ? -11.733 7.942 37.745 1.00 51.56 120 PHE A N 1
ATOM 954 C CA . PHE A 1 120 ? -11.019 9.160 38.153 1.00 51.56 120 PHE A CA 1
ATOM 955 C C . PHE A 1 120 ? -11.946 10.311 38.573 1.00 51.56 120 PHE A C 1
ATOM 957 O O . PHE A 1 120 ? -11.548 11.148 39.383 1.00 51.56 120 PHE A O 1
ATOM 964 N N . LEU A 1 121 ? -13.174 10.376 38.043 1.00 49.75 121 LEU A N 1
ATOM 965 C CA . LEU A 1 121 ? -14.154 11.403 38.423 1.00 49.75 121 LEU A CA 1
ATOM 966 C C . LEU A 1 121 ? -15.056 10.994 39.590 1.00 49.75 121 LEU A C 1
ATOM 968 O O . LEU A 1 121 ? -15.822 11.837 40.054 1.00 49.75 121 LEU A O 1
ATOM 972 N N . GLY A 1 122 ? -14.973 9.750 40.079 1.00 50.00 122 GLY A N 1
ATOM 973 C CA . GLY A 1 122 ? -15.730 9.299 41.250 1.00 50.00 122 GLY A CA 1
ATOM 974 C C . GLY A 1 122 ? -17.228 9.580 41.133 1.00 50.00 122 GLY A C 1
ATOM 975 O O . GLY A 1 122 ? -17.871 9.948 42.115 1.00 50.00 122 GLY A O 1
ATOM 976 N N . ILE A 1 123 ? -17.783 9.490 39.922 1.00 47.72 123 ILE A N 1
ATOM 977 C CA . ILE A 1 123 ? -19.218 9.661 39.737 1.00 47.72 123 ILE A CA 1
ATOM 978 C C . ILE A 1 123 ? -19.842 8.307 40.042 1.00 47.72 123 ILE A C 1
ATOM 980 O O . ILE A 1 123 ? -19.914 7.438 39.176 1.00 47.72 123 ILE A O 1
ATOM 984 N N . ASP A 1 124 ? -20.278 8.150 41.293 1.00 49.28 124 ASP A N 1
ATOM 985 C CA . ASP A 1 124 ? -21.313 7.198 41.684 1.00 49.28 124 ASP A CA 1
ATOM 986 C C . ASP A 1 124 ? -22.506 7.371 40.731 1.00 49.28 124 ASP A C 1
ATOM 988 O O . ASP A 1 124 ? -23.374 8.233 40.913 1.00 49.28 124 ASP A O 1
ATOM 992 N N . ALA A 1 125 ? -22.539 6.572 39.667 1.00 46.38 125 ALA A N 1
ATOM 993 C CA . ALA A 1 125 ? -23.721 6.416 38.845 1.00 46.38 125 ALA A CA 1
ATOM 994 C C . ALA A 1 125 ? -24.719 5.580 39.658 1.00 46.38 125 ALA A C 1
ATOM 996 O O . ALA A 1 125 ? -24.608 4.356 39.727 1.00 46.38 125 ALA A O 1
ATOM 997 N N . LYS A 1 126 ? -25.628 6.286 40.338 1.00 38.97 126 LYS A N 1
ATOM 998 C CA . LYS A 1 126 ? -26.847 5.737 40.947 1.00 38.97 126 LYS A CA 1
ATOM 999 C C . LYS A 1 126 ? -27.606 4.803 40.010 1.00 38.97 126 LYS A C 1
ATOM 1001 O O . LYS A 1 126 ? -27.717 5.145 38.811 1.00 38.97 126 LYS A O 1
#

pLDDT: mean 79.48, std 14.82, range [35.62, 94.88]

Secondary structure (DSSP, 8-state):
------PPP--PPTT-HHHHHHHHHHHHHTTSS---HHHHHT--SHHHHHHHHHTS-HHHHHHHHHHHHHHHHHHHTTSGGG-PPP----HHHHHHHHHHHHHTTS-HHHHHHHHHHHHHHT----

Sequence (126 aa):
MNDVKRLAPFQIRHGELRYIKRWLRGQVVKGNIDIGLPAIGFIAHDDDARRIIEFLDIDGRKRLQKALSTQRKRNTRKDSATKTVVTELTPAARDILASVARSRGITTSDLIESTFTEEFLGIDAK

Mean predicted aligned error: 14.98 Å

Foldseek 3Di:
DDPPPPPDQQDDDPPCLVVLLVVVLVCVVVVNDPDDNVLSVPPPDPVSSSVVLVPDDPVRVVVSVVSVVVVVVVVVCPPPVNDDDDDDDDPVVVVVLCVVCVVVVHDSVVVVVVVVVCVVVVPPPD

Solvent-accessible surface area (backbone a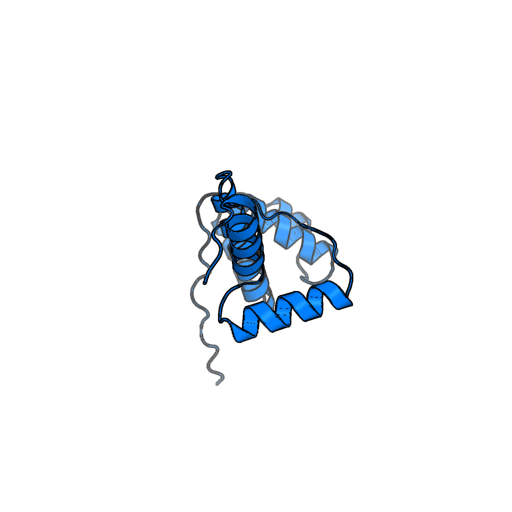toms only — not comparable to full-atom values): 7882 Å² total; per-residue (Å²): 134,83,84,71,74,76,71,75,80,85,82,83,56,93,86,42,64,68,56,50,46,53,50,53,53,55,33,33,78,67,68,76,40,101,56,61,70,67,64,58,68,66,47,82,50,71,66,50,47,48,57,57,54,65,74,42,52,74,66,54,46,51,52,50,52,51,50,51,52,53,49,50,57,54,65,68,37,71,50,82,92,57,67,82,80,88,77,92,69,57,72,68,59,49,51,51,46,51,48,55,15,56,79,69,75,48,51,55,64,57,49,53,52,49,52,53,50,46,70,73,63,66,64,80,79,124

Radius of gyration: 22.38 Å; Cα contacts (8 Å, |Δi|>4): 52; chains: 1; bounding box: 45×29×68 Å

Organism: NCBI:txid2029982